Protein AF-A0A013WWG6-F1 (afdb_monomer_lite)

Structure (mmCIF, N/CA/C/O backbone):
data_AF-A0A013WWG6-F1
#
_entry.id   AF-A0A013WWG6-F1
#
loop_
_atom_site.group_PDB
_atom_site.id
_atom_site.type_symbol
_atom_site.label_atom_id
_atom_site.label_alt_id
_atom_site.label_comp_id
_atom_site.label_asym_id
_atom_site.label_entity_id
_atom_site.label_seq_id
_atom_site.pdbx_PDB_ins_code
_atom_site.Cartn_x
_atom_site.Cartn_y
_atom_site.Cartn_z
_atom_site.occupancy
_atom_site.B_iso_or_equiv
_atom_site.auth_seq_id
_atom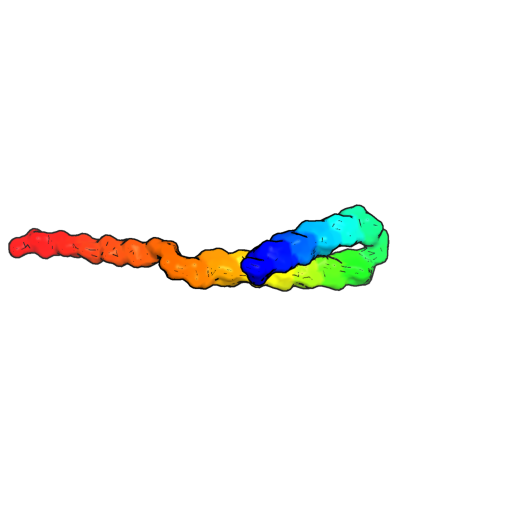_site.auth_comp_id
_atom_site.auth_asym_id
_atom_site.auth_atom_id
_atom_site.pdbx_PDB_model_num
ATOM 1 N N . MET A 1 1 ? 18.739 -1.779 -6.193 1.00 67.44 1 MET A N 1
ATOM 2 C CA . MET A 1 1 ? 18.378 -0.968 -5.002 1.00 67.44 1 MET A CA 1
ATOM 3 C C . MET A 1 1 ? 16.953 -0.411 -5.076 1.00 67.44 1 MET A C 1
ATOM 5 O O . MET A 1 1 ? 16.179 -0.693 -4.176 1.00 67.44 1 MET A O 1
ATOM 9 N N . LYS A 1 2 ? 16.572 0.346 -6.122 1.00 71.50 2 LYS A N 1
ATOM 10 C CA . LYS A 1 2 ? 15.252 1.015 -6.198 1.00 71.50 2 LYS A C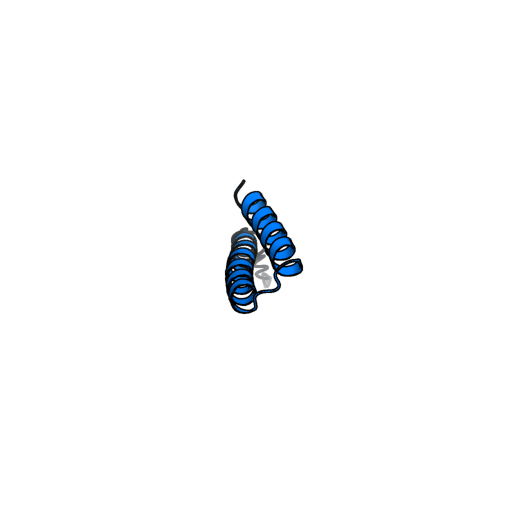A 1
ATOM 11 C C . LYS A 1 2 ? 14.050 0.058 -6.180 1.00 71.50 2 LYS A C 1
ATOM 13 O O . LYS A 1 2 ? 13.108 0.308 -5.444 1.00 71.50 2 LYS A O 1
ATOM 18 N N . GLU A 1 3 ? 14.111 -1.058 -6.904 1.00 75.62 3 GLU A N 1
ATOM 19 C CA . GLU A 1 3 ? 13.018 -2.047 -6.914 1.00 75.62 3 GLU A CA 1
ATOM 20 C C . GLU A 1 3 ? 12.812 -2.735 -5.561 1.00 75.62 3 GLU A C 1
ATOM 22 O O . GLU A 1 3 ? 11.677 -2.956 -5.151 1.00 75.62 3 GLU A O 1
ATOM 27 N N . PHE A 1 4 ? 13.900 -3.004 -4.833 1.00 80.50 4 PHE A N 1
ATOM 28 C CA . PHE A 1 4 ? 13.847 -3.574 -3.486 1.00 80.50 4 PHE A CA 1
ATOM 29 C C . PHE A 1 4 ? 13.148 -2.631 -2.495 1.00 80.50 4 PHE A C 1
ATOM 31 O O . PHE A 1 4 ? 12.331 -3.071 -1.688 1.00 80.50 4 PHE A O 1
ATOM 38 N N . VAL A 1 5 ? 13.410 -1.322 -2.599 1.00 86.75 5 VAL A N 1
ATOM 39 C CA . VAL A 1 5 ? 12.734 -0.303 -1.780 1.00 86.75 5 VAL A CA 1
ATOM 40 C C . VAL A 1 5 ? 11.240 -0.254 -2.105 1.00 86.75 5 VAL A C 1
ATOM 42 O O . VAL A 1 5 ? 10.421 -0.240 -1.191 1.00 86.75 5 VAL A O 1
ATOM 45 N N . THR A 1 6 ? 10.868 -0.285 -3.387 1.00 87.56 6 THR A N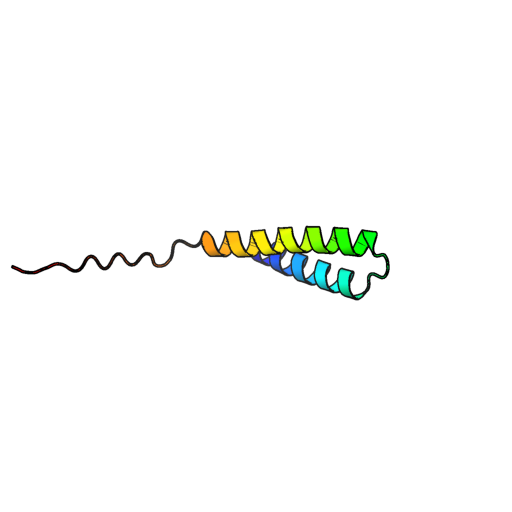 1
ATOM 46 C CA . THR A 1 6 ? 9.455 -0.286 -3.800 1.00 87.56 6 THR A CA 1
ATOM 47 C C . THR A 1 6 ? 8.715 -1.541 -3.328 1.00 87.56 6 THR A C 1
ATOM 49 O O . THR A 1 6 ? 7.622 -1.418 -2.786 1.00 87.56 6 THR A O 1
ATOM 52 N N . GLN A 1 7 ? 9.311 -2.730 -3.463 1.00 89.62 7 GLN A N 1
ATOM 53 C CA . GLN A 1 7 ? 8.741 -3.988 -2.955 1.00 89.62 7 GLN A CA 1
ATOM 54 C C . GLN A 1 7 ? 8.536 -3.943 -1.431 1.00 89.62 7 GLN A C 1
ATOM 56 O O . GLN A 1 7 ? 7.429 -4.172 -0.951 1.00 89.62 7 GLN A O 1
ATOM 61 N N . THR A 1 8 ? 9.563 -3.528 -0.682 1.00 93.75 8 THR A N 1
ATOM 62 C CA . THR A 1 8 ? 9.491 -3.395 0.786 1.00 93.75 8 THR A CA 1
ATOM 63 C C . THR A 1 8 ? 8.408 -2.401 1.222 1.00 93.75 8 THR A C 1
ATOM 65 O O . THR A 1 8 ? 7.691 -2.630 2.197 1.00 93.75 8 THR A O 1
ATOM 68 N N . ASN A 1 9 ? 8.259 -1.285 0.501 1.00 91.44 9 ASN A N 1
ATOM 69 C CA . ASN A 1 9 ? 7.227 -0.292 0.797 1.00 91.44 9 ASN A CA 1
ATOM 70 C C . ASN A 1 9 ? 5.814 -0.843 0.560 1.00 91.44 9 ASN A C 1
ATOM 72 O O . ASN A 1 9 ? 4.924 -0.579 1.367 1.00 91.44 9 ASN A O 1
ATOM 76 N N . ILE A 1 10 ? 5.611 -1.616 -0.513 1.00 94.06 10 ILE A N 1
ATOM 77 C CA . ILE A 1 10 ? 4.328 -2.268 -0.816 1.00 94.06 10 ILE A CA 1
ATOM 78 C C . ILE A 1 10 ? 3.939 -3.214 0.324 1.00 94.06 10 ILE A C 1
ATOM 80 O O . ILE A 1 10 ? 2.859 -3.051 0.889 1.00 94.06 10 ILE A O 1
ATOM 84 N N . GLU A 1 11 ? 4.834 -4.124 0.720 1.00 95.31 11 GLU A N 1
ATOM 85 C CA . GLU A 1 11 ? 4.577 -5.068 1.818 1.00 95.31 11 GLU A CA 1
ATOM 86 C C . GLU A 1 11 ? 4.272 -4.343 3.134 1.00 95.31 11 GLU A C 1
ATOM 88 O O . GLU A 1 11 ? 3.340 -4.695 3.860 1.00 95.31 11 GLU A O 1
ATOM 93 N N . ARG A 1 12 ? 5.018 -3.274 3.440 1.00 95.19 12 ARG A N 1
ATOM 94 C CA . ARG A 1 12 ? 4.797 -2.485 4.656 1.00 95.19 12 ARG A CA 1
ATOM 95 C C . ARG A 1 12 ? 3.426 -1.810 4.666 1.00 95.19 12 ARG A C 1
ATOM 97 O O . ARG A 1 12 ? 2.772 -1.803 5.707 1.00 95.19 12 ARG A O 1
ATOM 104 N N . PHE A 1 13 ? 2.989 -1.242 3.543 1.00 95.19 13 PHE A N 1
ATOM 105 C CA . PHE A 1 13 ? 1.671 -0.613 3.453 1.00 95.19 13 PHE A CA 1
ATOM 106 C C . PHE A 1 13 ? 0.531 -1.634 3.489 1.00 95.19 13 PHE A C 1
ATOM 108 O O . PHE A 1 13 ? -0.492 -1.347 4.105 1.00 95.19 13 PHE A O 1
ATOM 115 N N . GLU A 1 14 ? 0.702 -2.820 2.900 1.00 95.50 14 GLU A N 1
ATOM 116 C CA . GLU A 1 14 ? -0.285 -3.905 2.994 1.00 95.50 14 GLU A CA 1
ATOM 117 C C . GLU A 1 14 ? -0.440 -4.404 4.435 1.00 95.50 14 GLU A C 1
ATOM 119 O O . GLU A 1 14 ? -1.565 -4.515 4.924 1.00 95.50 14 GLU A O 1
ATOM 124 N N . ASN A 1 15 ? 0.672 -4.588 5.153 1.00 95.88 15 ASN A N 1
ATOM 125 C CA . ASN A 1 15 ? 0.650 -4.967 6.567 1.00 95.88 15 ASN A CA 1
ATOM 126 C C . ASN A 1 15 ? -0.011 -3.900 7.449 1.00 95.88 15 ASN A C 1
ATOM 128 O O . ASN A 1 15 ? -0.842 -4.227 8.295 1.00 95.88 15 ASN A O 1
ATOM 132 N N . LEU A 1 16 ? 0.313 -2.619 7.235 1.00 94.75 16 LEU A N 1
ATOM 133 C CA . LEU A 1 16 ? -0.329 -1.521 7.965 1.00 94.75 16 LEU A CA 1
ATOM 134 C C . LEU A 1 16 ? -1.835 -1.479 7.694 1.00 94.75 16 LEU A C 1
ATOM 136 O O . LEU A 1 16 ? -2.617 -1.372 8.636 1.00 94.75 16 LEU A O 1
ATOM 140 N N . LEU A 1 17 ? -2.242 -1.627 6.430 1.00 94.69 17 LEU A N 1
ATOM 141 C CA . LEU A 1 17 ? -3.647 -1.616 6.028 1.00 94.69 17 LEU A CA 1
ATOM 142 C C . LEU A 1 17 ? -4.440 -2.782 6.639 1.00 94.69 17 LEU A C 1
ATOM 144 O O . LEU A 1 17 ? -5.599 -2.591 6.990 1.00 94.69 17 LEU A O 1
ATOM 148 N N . ALA A 1 18 ? -3.826 -3.959 6.795 1.00 94.06 18 ALA A N 1
ATOM 149 C CA . ALA A 1 18 ? -4.462 -5.120 7.423 1.00 94.06 18 ALA A CA 1
ATOM 150 C C . ALA A 1 18 ? -4.782 -4.901 8.913 1.00 94.06 18 ALA A C 1
ATOM 152 O O . ALA A 1 18 ? -5.724 -5.495 9.432 1.00 94.06 18 ALA A O 1
ATOM 153 N N . SER A 1 19 ? -4.011 -4.046 9.591 1.00 94.12 19 SER A N 1
ATOM 154 C CA . SER A 1 19 ? -4.200 -3.707 11.009 1.00 94.12 19 SER A CA 1
ATOM 155 C C . SER A 1 19 ? -4.954 -2.394 11.257 1.00 94.12 19 SER A C 1
ATOM 157 O O . SER A 1 19 ? -5.263 -2.081 12.405 1.00 94.12 19 SER A O 1
ATOM 159 N N . GLU A 1 20 ? -5.231 -1.611 10.211 1.00 95.69 20 GLU A N 1
ATOM 160 C CA . GLU A 1 20 ? -5.824 -0.279 10.341 1.00 95.69 20 GLU A CA 1
ATOM 161 C C . GLU A 1 20 ? -7.350 -0.355 10.474 1.00 95.69 20 GLU A C 1
ATOM 163 O O . GLU A 1 20 ? -8.046 -0.917 9.627 1.00 95.69 20 GLU A O 1
ATOM 168 N N . THR A 1 21 ? -7.874 0.255 11.534 1.00 93.88 21 THR A N 1
ATOM 169 C CA . THR A 1 21 ? -9.311 0.289 11.843 1.00 93.88 21 THR A CA 1
ATOM 170 C C . THR A 1 21 ? -9.949 1.627 11.481 1.00 93.88 21 THR A C 1
ATOM 172 O O . THR A 1 21 ? -11.166 1.708 11.311 1.00 93.88 21 THR A O 1
ATOM 175 N N . ASP A 1 22 ? -9.141 2.676 11.311 1.00 95.75 22 ASP A N 1
ATOM 176 C CA . ASP A 1 22 ? -9.605 3.995 10.904 1.00 95.75 22 ASP A CA 1
ATOM 177 C C . ASP A 1 22 ? -9.817 4.059 9.381 1.00 95.75 22 ASP A C 1
ATOM 179 O O . ASP A 1 22 ? -8.897 3.880 8.578 1.00 95.75 22 ASP A O 1
ATOM 183 N N . ALA A 1 23 ? -11.050 4.357 8.965 1.00 92.50 23 ALA A N 1
ATOM 184 C CA . ALA A 1 23 ? -11.425 4.406 7.552 1.00 92.50 23 ALA A CA 1
ATOM 185 C C . ALA A 1 23 ? -10.696 5.511 6.757 1.00 92.50 23 ALA A C 1
ATOM 187 O O . ALA A 1 23 ? -10.399 5.332 5.569 1.00 92.50 23 ALA A O 1
ATOM 188 N N . CYS A 1 24 ? -10.383 6.642 7.394 1.00 93.56 24 CYS A N 1
ATOM 189 C CA . CYS A 1 24 ? -9.667 7.756 6.774 1.00 93.56 24 CYS A CA 1
ATOM 190 C C . CYS A 1 24 ? -8.192 7.390 6.546 1.00 93.56 24 CYS A C 1
ATOM 192 O O . CYS A 1 24 ? -7.657 7.551 5.439 1.00 93.56 24 CYS A O 1
ATOM 194 N N . LYS A 1 25 ? -7.549 6.789 7.553 1.00 93.31 25 LYS A N 1
ATOM 195 C CA . LYS A 1 25 ? -6.177 6.278 7.435 1.00 93.31 25 LYS A CA 1
ATOM 196 C C . LYS A 1 25 ? -6.086 5.136 6.433 1.00 93.31 25 LYS A C 1
ATOM 198 O O . LYS A 1 25 ? -5.201 5.160 5.582 1.00 93.31 25 LYS A O 1
ATOM 203 N N . ALA A 1 26 ? -7.038 4.203 6.441 1.00 94.44 26 ALA A N 1
ATOM 204 C CA . ALA A 1 26 ? -7.091 3.113 5.471 1.00 94.44 26 ALA A CA 1
ATOM 205 C C . ALA A 1 26 ? -7.215 3.633 4.029 1.00 94.44 26 ALA A C 1
ATOM 207 O O . ALA A 1 26 ? -6.579 3.111 3.115 1.00 94.44 26 ALA A O 1
ATOM 208 N N . THR A 1 27 ? -7.996 4.694 3.809 1.00 96.06 27 THR A N 1
ATOM 209 C CA . THR A 1 27 ? -8.107 5.342 2.491 1.00 96.06 27 THR A CA 1
ATOM 210 C C . THR A 1 27 ? -6.777 5.957 2.057 1.00 96.06 27 THR A C 1
ATOM 212 O O . THR A 1 27 ? -6.331 5.736 0.931 1.00 96.06 27 THR A O 1
ATOM 215 N N . THR A 1 28 ? -6.100 6.654 2.970 1.00 95.56 28 THR A N 1
ATOM 216 C CA . THR A 1 28 ? -4.776 7.237 2.714 1.00 95.56 28 THR A CA 1
ATOM 217 C C . THR A 1 28 ? -3.740 6.154 2.393 1.00 95.56 28 THR A C 1
ATOM 219 O O . THR A 1 28 ? -3.023 6.253 1.396 1.00 95.56 28 THR A O 1
ATOM 222 N N . LEU A 1 29 ? -3.707 5.075 3.180 1.00 95.12 29 LEU A N 1
ATOM 223 C CA . LEU A 1 29 ? -2.816 3.929 2.977 1.00 95.12 29 LEU A CA 1
ATOM 224 C C . LEU A 1 29 ? -3.065 3.233 1.633 1.00 95.12 29 LEU A C 1
ATOM 226 O O . LEU A 1 29 ? -2.107 2.903 0.936 1.00 95.12 29 LEU A O 1
ATOM 230 N N . ARG A 1 30 ? -4.328 3.071 1.213 1.00 95.12 30 ARG A N 1
ATOM 231 C CA . ARG A 1 30 ? -4.665 2.539 -0.122 1.00 95.12 30 ARG A CA 1
ATOM 232 C C . ARG A 1 30 ? -4.143 3.432 -1.247 1.00 95.12 30 ARG A C 1
ATOM 234 O O . ARG A 1 30 ? -3.634 2.911 -2.237 1.00 95.12 30 ARG A O 1
ATOM 241 N N . GLY A 1 31 ? -4.232 4.754 -1.089 1.00 96.06 31 GLY A N 1
ATOM 242 C CA . GLY A 1 31 ? -3.675 5.710 -2.048 1.00 96.06 31 GLY A CA 1
ATOM 243 C C . GLY A 1 31 ? -2.156 5.578 -2.184 1.00 96.06 31 GLY A C 1
ATOM 244 O O . GLY A 1 31 ? -1.641 5.452 -3.294 1.00 96.06 31 GLY A O 1
ATOM 245 N N . LEU A 1 32 ? -1.442 5.522 -1.056 1.00 95.38 32 LEU A N 1
ATOM 246 C CA . LEU A 1 32 ? 0.013 5.333 -1.036 1.00 95.38 32 LEU A CA 1
ATOM 247 C C . LEU A 1 32 ? 0.429 3.985 -1.644 1.00 95.38 32 LEU A C 1
ATOM 249 O O . LEU A 1 32 ? 1.351 3.929 -2.458 1.00 95.38 32 LEU A O 1
ATOM 253 N N . LEU A 1 33 ? -0.297 2.913 -1.318 1.00 95.31 33 LEU A N 1
ATOM 254 C CA . LEU A 1 33 ? -0.068 1.585 -1.882 1.00 95.31 33 LEU A CA 1
ATOM 255 C C . LEU A 1 33 ? -0.250 1.571 -3.407 1.00 95.31 33 LEU A C 1
ATOM 257 O O . LEU A 1 33 ? 0.557 0.970 -4.117 1.00 95.31 33 LEU A O 1
ATOM 261 N N . ALA A 1 34 ? -1.276 2.250 -3.929 1.00 94.62 34 ALA A N 1
ATOM 262 C CA . ALA A 1 34 ? -1.506 2.359 -5.369 1.00 94.62 34 A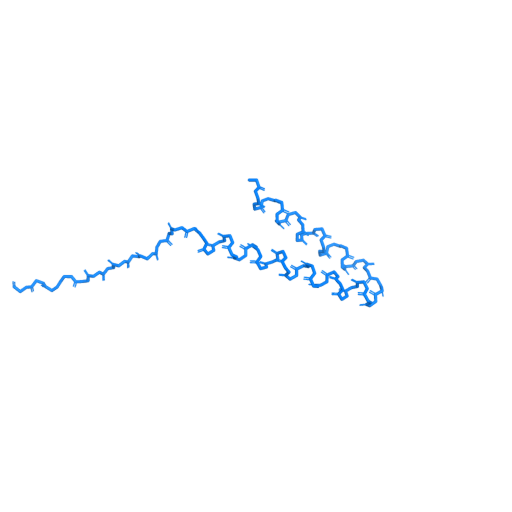LA A CA 1
ATOM 263 C C . ALA A 1 34 ? -0.351 3.081 -6.084 1.00 94.62 34 ALA A C 1
ATOM 265 O O . ALA A 1 34 ? 0.076 2.644 -7.155 1.00 94.62 34 ALA A O 1
ATOM 266 N N . VAL A 1 35 ? 0.198 4.138 -5.4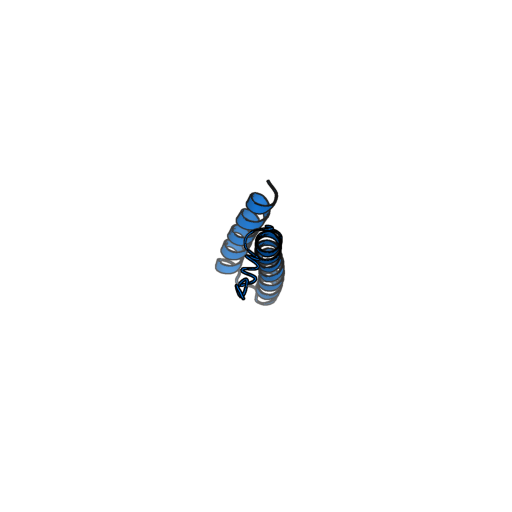75 1.00 94.50 35 VAL A N 1
ATOM 267 C CA . VAL A 1 35 ? 1.361 4.866 -6.009 1.00 94.50 35 VAL A CA 1
ATOM 268 C C . VAL A 1 35 ? 2.598 3.969 -6.073 1.00 94.50 35 VAL A C 1
ATOM 270 O O . VAL A 1 35 ? 3.261 3.919 -7.110 1.00 94.50 35 VAL A O 1
ATOM 273 N N . GLU A 1 36 ? 2.910 3.225 -5.010 1.00 93.38 36 GLU A N 1
ATOM 274 C CA . GLU A 1 36 ? 4.064 2.315 -5.019 1.00 93.38 36 GLU A CA 1
ATOM 275 C C . GLU A 1 36 ? 3.878 1.151 -6.008 1.00 93.38 36 GLU A C 1
ATOM 277 O O . GLU A 1 36 ? 4.810 0.813 -6.742 1.00 93.38 36 GLU A O 1
ATOM 282 N N . LYS A 1 37 ? 2.660 0.600 -6.136 1.00 91.62 37 LYS A N 1
ATOM 283 C CA . LYS A 1 37 ? 2.343 -0.412 -7.163 1.00 91.62 37 LYS A CA 1
ATOM 284 C C . LYS A 1 37 ? 2.525 0.136 -8.581 1.00 91.62 37 LYS A C 1
ATOM 286 O O . LYS A 1 37 ? 3.092 -0.549 -9.432 1.00 91.62 37 LYS A O 1
ATOM 291 N N . ALA A 1 38 ? 2.122 1.381 -8.839 1.00 91.50 38 ALA A N 1
ATOM 292 C CA . ALA A 1 38 ? 2.338 2.026 -10.134 1.00 91.50 38 ALA A CA 1
ATOM 293 C C . ALA A 1 38 ? 3.834 2.211 -10.450 1.00 91.50 38 ALA A C 1
ATOM 295 O O . ALA A 1 38 ? 4.253 1.961 -11.582 1.00 91.50 38 ALA A O 1
ATOM 296 N N . LYS A 1 39 ? 4.658 2.568 -9.452 1.00 90.12 39 LYS A N 1
ATOM 297 C CA . LYS A 1 39 ? 6.124 2.641 -9.605 1.00 90.12 39 LYS A CA 1
ATOM 298 C C . LYS A 1 39 ? 6.728 1.285 -9.969 1.00 90.12 39 LYS A C 1
ATOM 300 O O . LYS A 1 39 ? 7.574 1.229 -10.859 1.00 90.12 39 LYS A O 1
ATOM 305 N N . ALA A 1 40 ? 6.267 0.202 -9.341 1.00 88.69 40 ALA A N 1
ATOM 306 C CA . ALA A 1 40 ? 6.720 -1.152 -9.665 1.00 88.69 40 ALA A CA 1
ATOM 307 C C . ALA A 1 40 ? 6.370 -1.553 -11.112 1.00 88.69 40 ALA A C 1
ATOM 309 O O . ALA A 1 40 ? 7.187 -2.154 -11.807 1.00 88.69 40 ALA A O 1
ATOM 310 N N . VAL A 1 41 ? 5.180 -1.180 -11.598 1.00 87.50 41 VAL A N 1
ATOM 311 C CA . VAL A 1 41 ? 4.773 -1.419 -12.996 1.00 87.50 41 VAL A CA 1
ATOM 312 C C . VAL A 1 41 ? 5.606 -0.585 -13.973 1.00 87.50 41 VAL A C 1
ATOM 314 O O . VAL A 1 41 ? 6.033 -1.097 -15.007 1.00 87.50 41 VAL A O 1
ATOM 317 N N . ALA A 1 42 ? 5.859 0.687 -13.658 1.00 84.62 42 ALA A N 1
ATOM 318 C CA . ALA A 1 42 ? 6.670 1.568 -14.496 1.00 84.62 42 ALA A CA 1
ATOM 319 C C . ALA A 1 42 ? 8.134 1.105 -14.587 1.00 84.62 42 ALA A C 1
ATOM 321 O O . ALA A 1 42 ? 8.719 1.166 -15.668 1.00 84.62 42 ALA A O 1
ATOM 322 N N . ALA A 1 43 ? 8.701 0.590 -13.490 1.00 80.75 43 ALA A N 1
ATOM 323 C CA . ALA A 1 43 ? 10.039 -0.001 -13.480 1.00 80.75 43 ALA A CA 1
ATOM 324 C C . ALA A 1 43 ? 10.142 -1.174 -14.470 1.00 80.75 43 ALA A C 1
ATOM 326 O O . ALA A 1 43 ? 11.023 -1.169 -15.323 1.00 80.75 43 ALA A O 1
ATOM 327 N N . ARG A 1 44 ? 9.163 -2.090 -14.458 1.00 74.12 44 ARG A N 1
ATOM 328 C CA . ARG A 1 44 ? 9.103 -3.238 -15.385 1.00 74.12 44 ARG A CA 1
ATOM 329 C C . ARG A 1 44 ? 8.903 -2.841 -16.848 1.00 74.12 44 ARG A C 1
ATOM 331 O O . ARG A 1 44 ? 9.422 -3.491 -17.740 1.00 74.12 44 ARG A O 1
ATOM 338 N N . ARG A 1 45 ? 8.153 -1.766 -17.116 1.00 67.75 45 ARG A N 1
ATOM 339 C CA . ARG A 1 45 ? 7.963 -1.238 -18.484 1.00 67.75 45 ARG A CA 1
ATOM 340 C C . ARG A 1 45 ? 9.191 -0.519 -19.038 1.00 67.75 45 ARG A C 1
ATOM 342 O O . ARG A 1 45 ? 9.232 -0.241 -20.230 1.00 67.75 45 ARG A O 1
ATOM 349 N N . SER A 1 46 ? 10.143 -0.180 -18.176 1.00 58.84 46 SER A N 1
ATOM 350 C CA . SER A 1 46 ? 11.367 0.522 -18.560 1.00 58.84 46 SER A CA 1
ATOM 351 C C . SER A 1 46 ? 12.522 -0.437 -18.857 1.00 58.84 46 SER A C 1
ATOM 353 O O . SER A 1 46 ? 13.596 0.032 -19.223 1.00 58.84 46 SER A O 1
ATOM 355 N N . GLU A 1 47 ? 12.326 -1.755 -18.720 1.00 57.59 47 GLU A N 1
ATOM 356 C CA . GLU A 1 47 ? 13.285 -2.744 -19.210 1.00 57.59 47 GLU A CA 1
ATOM 357 C C . GLU A 1 47 ? 13.205 -2.808 -20.747 1.00 57.59 47 GLU A C 1
ATOM 359 O O . GLU A 1 47 ? 12.161 -3.164 -21.299 1.00 57.59 47 GLU A O 1
ATOM 364 N N . PRO A 1 48 ? 14.278 -2.446 -21.475 1.00 53.59 48 PRO A N 1
ATOM 365 C CA . PRO A 1 48 ? 14.310 -2.551 -22.923 1.00 53.59 48 PRO A CA 1
ATOM 366 C C . PRO A 1 48 ? 14.546 -4.021 -23.292 1.00 53.59 48 PRO A C 1
ATOM 368 O O . PRO A 1 48 ? 15.682 -4.460 -23.446 1.00 53.59 48 PRO A O 1
ATOM 371 N N . GLY A 1 49 ? 13.473 -4.799 -23.403 1.00 59.59 49 GLY A N 1
ATOM 372 C CA . GLY A 1 49 ? 13.539 -6.210 -23.774 1.00 59.59 49 GLY A CA 1
ATOM 373 C C . GLY A 1 49 ? 12.312 -6.641 -24.566 1.00 59.59 49 GLY A C 1
ATOM 374 O O . GLY A 1 49 ? 11.211 -6.649 -24.035 1.00 59.59 49 GLY A O 1
ATOM 375 N N . ASP A 1 50 ? 12.534 -7.019 -25.825 1.00 52.50 50 ASP A N 1
ATOM 376 C CA . ASP A 1 50 ? 11.582 -7.625 -26.767 1.00 52.50 50 ASP A CA 1
ATOM 377 C C . ASP A 1 50 ? 10.513 -6.720 -27.415 1.00 52.50 50 ASP A C 1
ATOM 379 O O . ASP A 1 50 ? 9.325 -7.030 -27.454 1.00 52.50 50 ASP A O 1
ATOM 383 N N . ILE A 1 51 ? 10.961 -5.688 -28.141 1.00 56.59 51 ILE A N 1
ATOM 384 C CA . ILE A 1 51 ? 10.386 -5.444 -29.476 1.00 56.59 51 ILE A CA 1
ATOM 385 C C . ILE A 1 51 ? 11.254 -6.223 -30.470 1.00 56.59 51 ILE A C 1
ATOM 387 O O . ILE A 1 51 ? 12.171 -5.676 -31.082 1.00 56.59 51 ILE A O 1
ATOM 391 N N . ARG A 1 52 ? 10.995 -7.528 -30.632 1.00 54.81 52 ARG A N 1
ATOM 392 C CA . ARG A 1 52 ? 11.494 -8.251 -31.810 1.00 54.81 52 ARG A CA 1
ATOM 393 C C . ARG A 1 52 ? 10.686 -7.776 -33.006 1.00 54.81 52 ARG A C 1
ATOM 395 O O . ARG A 1 52 ? 9.619 -8.307 -33.300 1.00 54.81 52 ARG A O 1
ATOM 402 N N . VAL A 1 53 ? 11.209 -6.768 -33.696 1.00 55.56 53 VAL A N 1
ATOM 403 C CA . VAL A 1 53 ? 10.816 -6.468 -35.072 1.00 55.56 53 VAL A CA 1
ATOM 404 C C . VAL A 1 53 ? 11.279 -7.648 -35.929 1.00 55.56 53 VAL A C 1
ATOM 406 O O . VAL A 1 53 ? 12.352 -7.625 -36.524 1.00 55.56 53 VAL A O 1
ATOM 409 N N . ILE A 1 54 ? 10.489 -8.720 -35.973 1.00 60.34 54 ILE A N 1
ATOM 410 C CA . ILE A 1 54 ? 10.557 -9.690 -37.067 1.00 60.34 54 ILE A CA 1
ATOM 411 C C . ILE A 1 54 ? 9.901 -9.015 -38.269 1.00 60.34 54 ILE A C 1
ATOM 413 O O . ILE A 1 54 ? 8.733 -9.232 -38.578 1.00 60.34 54 ILE A O 1
ATOM 417 N N . SER A 1 55 ? 10.661 -8.128 -38.916 1.00 55.81 55 SER A N 1
ATOM 418 C CA . SER A 1 55 ? 10.356 -7.714 -40.278 1.00 55.81 55 SER A CA 1
ATOM 419 C C . SER A 1 55 ? 10.645 -8.928 -41.153 1.00 55.81 55 SER A C 1
ATOM 421 O O . SER A 1 55 ? 11.800 -9.255 -41.427 1.00 55.81 55 SER A O 1
ATOM 423 N N . ALA A 1 56 ? 9.590 -9.672 -41.478 1.00 59.00 56 ALA A N 1
ATOM 424 C CA . ALA A 1 56 ? 9.649 -10.752 -42.442 1.00 59.00 56 ALA A CA 1
ATOM 425 C C . ALA A 1 56 ? 10.143 -10.173 -43.774 1.00 59.00 56 ALA A C 1
ATOM 427 O O . ALA A 1 56 ? 9.483 -9.332 -44.379 1.00 59.00 56 ALA A O 1
ATOM 428 N N . VAL A 1 57 ? 11.328 -10.601 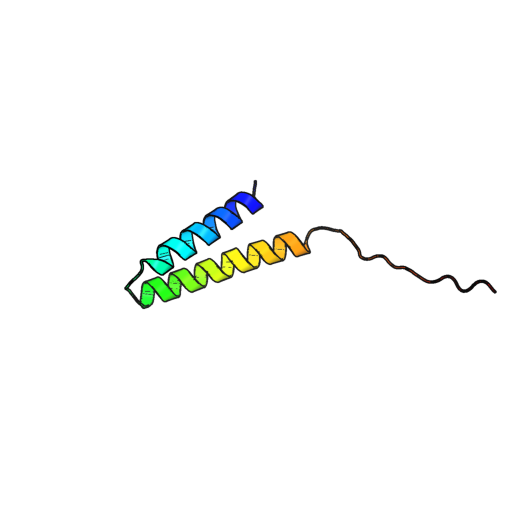-44.198 1.00 52.66 57 VAL A N 1
ATOM 429 C CA . VAL A 1 57 ? 11.863 -10.353 -45.537 1.00 52.66 57 VAL A CA 1
ATOM 430 C C . VAL A 1 57 ? 11.028 -11.173 -46.525 1.00 52.66 57 VAL A C 1
ATOM 432 O O . VAL A 1 57 ? 11.031 -12.401 -46.405 1.00 52.66 57 VAL A O 1
ATOM 435 N N . PRO A 1 58 ? 10.334 -10.578 -47.511 1.00 55.16 58 PRO A N 1
ATOM 436 C CA . PRO A 1 58 ? 9.914 -11.335 -48.674 1.00 55.16 58 PRO A CA 1
ATOM 437 C C . PRO A 1 58 ? 11.116 -11.436 -49.620 1.00 55.16 58 PRO A C 1
ATOM 439 O O . PRO A 1 58 ? 11.566 -10.442 -50.186 1.00 55.16 58 PRO A O 1
ATOM 442 N N . VAL A 1 59 ? 11.659 -12.647 -49.743 1.00 54.03 59 VAL A N 1
ATOM 443 C CA . VAL A 1 59 ? 12.549 -13.018 -50.847 1.00 54.03 59 VAL A CA 1
ATOM 444 C C . VAL A 1 59 ? 11.707 -13.003 -52.123 1.00 54.03 59 VAL A C 1
ATOM 446 O O . VAL A 1 59 ? 10.712 -13.725 -52.201 1.00 54.03 59 VAL A O 1
ATOM 449 N N . ILE A 1 60 ? 12.097 -12.172 -53.089 1.00 63.44 60 ILE A N 1
ATOM 450 C CA . ILE A 1 60 ? 11.687 -12.270 -54.496 1.00 63.44 60 ILE A CA 1
ATOM 451 C C . ILE A 1 60 ? 12.955 -12.530 -55.299 1.00 63.44 60 ILE A C 1
ATOM 453 O O . ILE A 1 60 ? 13.951 -11.816 -55.033 1.00 63.44 60 ILE A O 1
#

Sequence (60 aa):
MKEFVTQTNIERFENLLASETDACKATTLRGLLAVEKAKAVAARRSEPGDIRVISAVPVI

Foldseek 3Di:
DVLVVLVVLLVVLVVVLVVDPDPVVNVVSVVVNVVSVVVNVVVVVPPPDDPPPPPPDDDD

Radius of gyration: 19.44 Å; chains: 1; bounding box: 30×21×66 Å

pLDDT: mean 81.82, std 16.08, range [52.5, 96.06]

Secondary structure (DSSP, 8-state):
-HHHHHHHHHHHHHHHHHH---HHHHHHHHHHHHHHHHHHHHHHHTS-------------